Protein AF-A0A7S0PFH7-F1 (afdb_monomer_lite)

pLDDT: mean 76.03, std 15.11, range [32.81, 92.44]

Foldseek 3Di:
DDADDDDDDVLNVVLLVLLVVCQVQLLEPADWQQASLLLSCLQNSHDSVVVCVVVVVVVCRRPDIGDHDPVPDDPVRSNVVSVVSLVVSQVSSVVVCVVVPDDGDGSDSVSCVVVVRDDPPD

Structure (mmCIF, N/CA/C/O backbone):
data_AF-A0A7S0PFH7-F1
#
_entry.id   AF-A0A7S0PFH7-F1
#
loop_
_atom_site.group_PDB
_atom_site.id
_atom_site.type_symbol
_atom_site.label_atom_id
_atom_site.label_alt_id
_atom_site.label_comp_id
_atom_site.label_asym_id
_atom_site.label_entity_id
_atom_site.label_seq_id
_atom_site.pdbx_PDB_ins_code
_atom_site.Cartn_x
_atom_site.Cartn_y
_atom_site.Cartn_z
_atom_site.occupancy
_atom_site.B_iso_or_equiv
_atom_site.auth_seq_id
_atom_site.auth_comp_id
_atom_site.auth_asym_id
_atom_site.auth_atom_id
_atom_site.pdbx_PDB_model_num
ATOM 1 N N . VAL A 1 1 ? -19.119 -10.123 2.367 1.00 59.03 1 VAL A N 1
ATOM 2 C CA . VAL A 1 1 ? -19.094 -9.011 3.357 1.00 59.03 1 VAL A CA 1
ATOM 3 C C . VAL A 1 1 ? -19.592 -7.750 2.649 1.00 59.03 1 VAL A C 1
ATOM 5 O O . VAL A 1 1 ? -19.380 -7.672 1.447 1.00 59.03 1 VAL A O 1
ATOM 8 N N . PRO A 1 2 ? -20.320 -6.806 3.275 1.00 65.81 2 PRO A N 1
ATOM 9 C CA . PRO A 1 2 ? -20.673 -5.539 2.620 1.00 65.81 2 PRO A CA 1
ATOM 10 C C . PRO A 1 2 ? -19.443 -4.634 2.421 1.00 65.81 2 PRO A C 1
ATOM 12 O O . PRO A 1 2 ? -18.545 -4.617 3.260 1.00 65.81 2 PRO A O 1
ATOM 15 N N . LEU A 1 3 ? -19.387 -3.879 1.314 1.00 72.06 3 LEU A N 1
ATOM 16 C CA . LEU A 1 3 ? -18.271 -2.956 1.047 1.00 72.06 3 LEU A CA 1
ATOM 17 C C . LEU A 1 3 ? -18.163 -1.889 2.138 1.00 72.06 3 LEU A C 1
ATOM 19 O O . LEU A 1 3 ? -19.164 -1.293 2.551 1.00 72.06 3 LEU A O 1
ATOM 23 N N . ARG A 1 4 ? -16.929 -1.599 2.551 1.00 74.81 4 ARG A N 1
ATOM 24 C CA . ARG A 1 4 ? -16.646 -0.650 3.620 1.00 74.81 4 ARG A CA 1
ATOM 25 C C . ARG A 1 4 ? -17.014 0.779 3.208 1.00 74.81 4 ARG A C 1
ATOM 27 O O . ARG A 1 4 ? -16.607 1.282 2.157 1.00 74.81 4 ARG A O 1
ATOM 34 N N . LYS A 1 5 ? -17.757 1.460 4.083 1.00 70.25 5 LYS A N 1
ATOM 35 C CA . LYS A 1 5 ? -18.172 2.866 3.958 1.00 70.25 5 LYS A CA 1
ATOM 36 C C . LYS A 1 5 ? -17.787 3.632 5.232 1.00 70.25 5 LYS A C 1
ATOM 38 O O . LYS A 1 5 ? -17.495 3.025 6.257 1.00 70.25 5 LYS A O 1
ATOM 43 N N . GLY A 1 6 ? -17.776 4.964 5.172 1.00 75.94 6 GLY A N 1
ATOM 44 C CA . GLY A 1 6 ? -17.548 5.821 6.345 1.00 75.94 6 GLY A CA 1
ATOM 45 C C . GLY A 1 6 ? -16.113 6.333 6.520 1.00 75.94 6 GLY A C 1
ATOM 46 O O . GLY A 1 6 ? -15.309 6.326 5.579 1.00 75.94 6 GLY A O 1
ATOM 47 N N . LYS A 1 7 ? -15.831 6.846 7.726 1.00 78.06 7 LYS A N 1
ATOM 48 C CA . LYS A 1 7 ? -14.608 7.589 8.072 1.00 78.06 7 LYS A CA 1
ATOM 49 C C . LYS A 1 7 ? -13.358 6.721 7.889 1.00 78.06 7 LYS A C 1
ATOM 51 O O . LYS A 1 7 ? -13.387 5.518 8.137 1.00 78.06 7 LYS A O 1
ATOM 56 N N . TRP A 1 8 ? -12.277 7.359 7.450 1.00 78.94 8 TRP A N 1
ATOM 57 C CA . TRP A 1 8 ? -10.942 6.767 7.387 1.00 78.94 8 TRP A CA 1
ATOM 58 C C . TRP A 1 8 ? -10.290 6.860 8.772 1.00 78.94 8 TRP A C 1
ATOM 60 O O . TRP A 1 8 ? -9.996 7.980 9.202 1.00 78.94 8 TRP A O 1
ATOM 70 N N . PRO A 1 9 ? -10.110 5.748 9.498 1.00 83.19 9 PRO A N 1
ATOM 71 C CA . PRO A 1 9 ? -9.365 5.735 10.738 1.00 83.19 9 PRO A CA 1
ATOM 72 C C . PRO A 1 9 ? -7.870 5.921 10.434 1.00 83.19 9 PRO A C 1
ATOM 74 O O . PRO A 1 9 ? -7.430 5.646 9.310 1.00 83.19 9 PRO A O 1
ATOM 77 N N . PRO A 1 10 ? -7.084 6.409 11.405 1.00 82.25 10 PRO A N 1
ATOM 78 C CA . PRO A 1 10 ? -5.656 6.652 11.206 1.00 82.25 10 PRO A CA 1
ATOM 79 C C . PRO A 1 10 ? -4.894 5.385 10.789 1.00 82.25 10 PRO A C 1
ATOM 81 O O . PRO A 1 10 ? -3.975 5.472 9.981 1.00 82.25 10 PRO A O 1
ATOM 84 N N . GLU A 1 11 ? -5.321 4.207 11.244 1.00 83.69 11 GLU A N 1
ATOM 85 C CA . GLU A 1 11 ? -4.739 2.913 10.873 1.00 83.69 11 GLU A CA 1
ATOM 86 C C . GLU A 1 11 ? -4.916 2.611 9.384 1.00 83.69 11 GLU A C 1
ATOM 88 O O . GLU A 1 11 ? -4.002 2.107 8.740 1.00 83.69 11 GLU A O 1
ATOM 93 N N . GLU A 1 12 ? -6.066 2.973 8.806 1.00 84.94 12 GLU A N 1
ATOM 94 C CA . GLU A 1 12 ? -6.300 2.803 7.371 1.00 84.94 12 GLU A CA 1
ATOM 95 C C . GLU A 1 12 ? -5.401 3.737 6.554 1.00 84.94 12 GLU A C 1
ATOM 97 O O . GLU A 1 12 ? -4.899 3.351 5.502 1.00 84.94 12 GLU A O 1
ATOM 102 N N . ALA A 1 13 ? -5.165 4.959 7.038 1.00 86.50 13 ALA A N 1
ATOM 103 C CA . ALA A 1 13 ? -4.241 5.880 6.386 1.00 86.50 13 ALA A CA 1
ATOM 104 C C . ALA A 1 13 ? -2.793 5.366 6.451 1.00 86.50 13 ALA A C 1
ATOM 106 O O . ALA A 1 13 ? -2.110 5.376 5.430 1.00 86.50 13 ALA A O 1
ATOM 107 N N . ALA A 1 14 ? -2.354 4.867 7.611 1.00 89.19 14 ALA A N 1
ATOM 108 C CA . ALA A 1 14 ? -1.025 4.280 7.785 1.00 89.19 14 ALA A CA 1
ATOM 109 C C . ALA A 1 14 ? -0.822 3.041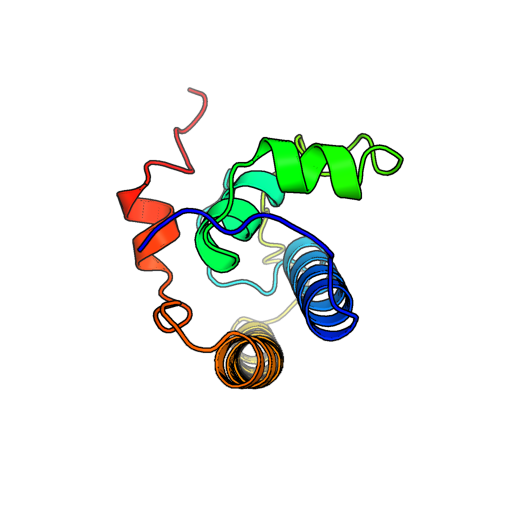 6.900 1.00 89.19 14 ALA A C 1
ATOM 111 O O . ALA A 1 14 ? 0.213 2.912 6.249 1.00 89.19 14 ALA A O 1
ATOM 112 N N . TYR A 1 15 ? -1.835 2.171 6.825 1.00 89.19 15 TYR A N 1
ATOM 113 C CA . TYR A 1 15 ? -1.835 1.010 5.938 1.00 89.19 15 TYR A CA 1
ATOM 114 C C . TYR A 1 15 ? -1.652 1.425 4.474 1.00 89.19 15 TYR A C 1
ATOM 116 O O . TYR A 1 15 ? -0.755 0.926 3.798 1.00 89.19 15 TYR A O 1
ATOM 124 N N . VAL A 1 16 ? -2.460 2.374 3.984 1.00 89.38 16 VAL A N 1
ATOM 125 C CA . VAL A 1 16 ? -2.362 2.814 2.585 1.00 89.38 16 VAL A CA 1
ATOM 126 C C . VAL A 1 16 ? -1.025 3.482 2.283 1.00 89.38 16 VAL A C 1
ATOM 128 O O . VAL A 1 16 ? -0.462 3.234 1.221 1.00 89.38 16 VAL A O 1
ATOM 131 N N . GLU A 1 17 ? -0.507 4.302 3.193 1.00 90.06 17 GLU A N 1
ATOM 132 C CA . GLU A 1 17 ? 0.789 4.963 3.026 1.00 90.06 17 GLU A CA 1
ATOM 133 C C . GLU A 1 17 ? 1.929 3.939 2.906 1.00 90.06 17 GLU A C 1
ATOM 135 O O . GLU A 1 17 ? 2.768 4.057 2.012 1.00 90.06 17 GLU A O 1
ATOM 140 N N . LEU A 1 18 ? 1.935 2.901 3.753 1.00 91.56 18 LEU A N 1
ATOM 141 C CA . LEU A 1 18 ? 2.931 1.830 3.681 1.00 91.56 18 LEU A CA 1
ATOM 142 C C . LEU A 1 18 ? 2.814 1.055 2.366 1.00 91.56 18 LEU A C 1
ATOM 144 O O . LEU A 1 18 ? 3.801 0.920 1.646 1.00 91.56 18 LEU A O 1
ATOM 148 N N . VAL A 1 19 ? 1.603 0.613 2.017 1.00 90.50 19 VAL A N 1
ATOM 149 C CA . VAL A 1 19 ? 1.341 -0.130 0.777 1.00 90.50 19 VAL A CA 1
ATOM 150 C C . VAL A 1 19 ? 1.747 0.682 -0.453 1.00 90.50 19 VAL A C 1
ATOM 152 O O . VAL A 1 19 ? 2.376 0.143 -1.361 1.00 90.50 19 VAL A O 1
ATOM 155 N N . LYS A 1 20 ? 1.438 1.983 -0.482 1.00 89.44 20 LYS A N 1
ATOM 156 C CA . LYS A 1 20 ? 1.843 2.892 -1.559 1.00 89.44 20 LYS A CA 1
ATOM 157 C C . LYS A 1 20 ? 3.362 2.931 -1.721 1.00 89.44 20 LYS A C 1
ATOM 159 O O . LYS A 1 20 ? 3.845 2.769 -2.836 1.00 89.44 20 LYS A O 1
ATOM 164 N N . ARG A 1 21 ? 4.110 3.109 -0.629 1.00 90.50 21 ARG A N 1
ATOM 165 C CA . ARG A 1 21 ? 5.581 3.148 -0.673 1.00 90.50 21 ARG A CA 1
ATOM 166 C C . ARG A 1 21 ? 6.163 1.819 -1.141 1.00 90.50 21 ARG A C 1
ATOM 168 O O . ARG A 1 21 ? 6.975 1.805 -2.054 1.00 90.50 21 ARG A O 1
ATOM 175 N N . THR A 1 22 ? 5.697 0.699 -0.590 1.00 90.44 22 THR A N 1
ATOM 176 C CA . THR A 1 22 ? 6.162 -0.640 -0.992 1.00 90.44 22 THR A CA 1
ATOM 177 C C . THR A 1 22 ? 5.845 -0.945 -2.461 1.00 90.44 22 THR A C 1
ATOM 179 O O . THR A 1 22 ? 6.646 -1.576 -3.150 1.00 90.44 22 THR A O 1
ATOM 182 N N . PHE A 1 23 ? 4.703 -0.465 -2.962 1.00 89.75 23 PHE A N 1
ATOM 183 C CA . PHE A 1 23 ? 4.327 -0.557 -4.372 1.00 89.75 23 PHE A CA 1
ATOM 184 C C . PHE A 1 23 ? 5.272 0.249 -5.272 1.00 89.75 23 PHE A C 1
ATOM 186 O O . PHE A 1 23 ? 5.696 -0.247 -6.311 1.00 89.75 23 PHE A O 1
ATOM 193 N N . GLU A 1 24 ? 5.613 1.478 -4.878 1.00 87.50 24 GLU A N 1
ATOM 194 C CA . GLU A 1 24 ? 6.531 2.357 -5.616 1.00 87.50 24 GLU A CA 1
ATOM 195 C C . GLU A 1 24 ? 7.980 1.852 -5.594 1.00 87.50 24 GLU A C 1
ATOM 197 O O . GLU A 1 24 ? 8.700 2.015 -6.575 1.00 87.50 24 GLU A O 1
ATOM 202 N N . GLU A 1 25 ? 8.385 1.191 -4.509 1.00 88.62 25 GLU A N 1
ATOM 203 C CA . GLU A 1 25 ? 9.689 0.532 -4.369 1.00 88.62 25 GLU A CA 1
ATOM 204 C C . GLU A 1 25 ? 9.784 -0.781 -5.171 1.00 88.62 25 GLU A C 1
ATOM 206 O O . GLU A 1 25 ? 10.863 -1.363 -5.269 1.00 88.62 25 GLU A O 1
ATOM 211 N N . GLY A 1 26 ? 8.679 -1.275 -5.745 1.00 89.06 26 GLY A N 1
ATOM 212 C CA . GLY A 1 26 ? 8.679 -2.539 -6.481 1.00 89.06 26 GLY A CA 1
ATOM 213 C C . GLY A 1 26 ? 8.919 -3.755 -5.579 1.00 89.06 26 GLY A C 1
ATOM 214 O O . GLY A 1 26 ? 9.495 -4.744 -6.028 1.00 89.06 26 GLY A O 1
ATOM 215 N N . LEU A 1 27 ? 8.528 -3.674 -4.301 1.00 90.06 27 LEU A N 1
ATOM 216 C CA . LEU A 1 27 ? 8.748 -4.709 -3.280 1.00 90.06 27 LEU A CA 1
ATOM 217 C C . LEU A 1 27 ? 7.507 -5.569 -3.010 1.00 90.06 27 LEU A C 1
ATOM 219 O O . LEU A 1 27 ? 7.512 -6.383 -2.088 1.00 90.06 27 LEU A O 1
ATOM 223 N N . LEU A 1 28 ? 6.433 -5.399 -3.781 1.00 87.56 28 LEU A N 1
ATOM 224 C CA . LEU A 1 28 ? 5.244 -6.236 -3.653 1.00 87.56 28 LEU A CA 1
ATOM 225 C C . LEU A 1 28 ? 5.341 -7.435 -4.609 1.00 87.56 28 LEU A C 1
ATOM 227 O O . LEU A 1 28 ? 5.703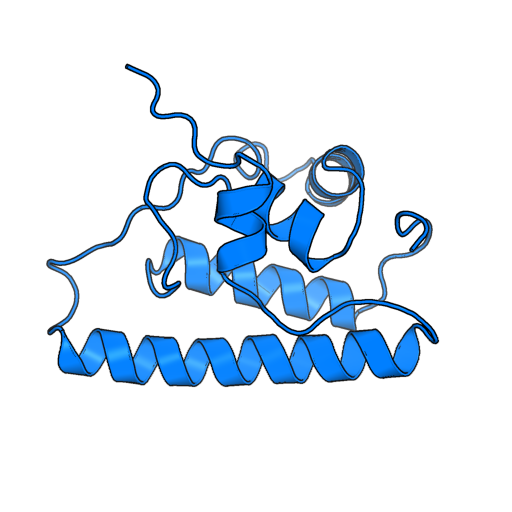 -7.269 -5.770 1.00 87.56 28 LEU A O 1
ATOM 231 N N . PRO A 1 29 ? 4.984 -8.651 -4.189 1.00 86.06 29 PRO A N 1
ATOM 232 C CA . PRO A 1 29 ? 4.984 -9.814 -5.075 1.00 86.06 29 PRO A CA 1
ATOM 233 C C . PRO A 1 29 ? 3.808 -9.807 -6.074 1.00 86.06 29 PRO A C 1
ATOM 235 O O . PRO A 1 29 ? 3.173 -10.827 -6.274 1.00 86.06 29 PRO A O 1
ATOM 238 N N . LEU A 1 30 ? 3.477 -8.668 -6.691 1.00 83.56 30 LEU A N 1
ATOM 239 C CA . LEU A 1 30 ? 2.330 -8.504 -7.590 1.00 83.56 30 LEU A CA 1
ATOM 240 C C . LEU A 1 30 ? 2.712 -8.711 -9.063 1.00 83.56 30 LEU A C 1
ATOM 242 O O . LEU A 1 30 ? 3.848 -8.414 -9.445 1.00 83.56 30 LEU A O 1
ATOM 246 N N . PRO A 1 31 ? 1.763 -9.143 -9.914 1.00 80.44 31 PRO A N 1
ATOM 247 C CA . PRO A 1 31 ? 1.958 -9.106 -11.356 1.00 80.44 31 PRO A CA 1
ATOM 248 C C . PRO A 1 31 ? 2.076 -7.660 -11.863 1.00 80.44 31 PRO A C 1
ATOM 250 O O . PRO A 1 31 ? 1.526 -6.719 -11.279 1.00 80.44 31 PRO A O 1
ATOM 253 N N . GLU A 1 32 ? 2.798 -7.475 -12.968 1.00 78.75 32 GLU A N 1
ATOM 254 C CA . GLU A 1 32 ? 2.893 -6.167 -13.619 1.00 78.75 32 GLU A CA 1
ATOM 255 C C . GLU A 1 32 ? 1.529 -5.710 -14.151 1.00 78.75 32 GLU A C 1
ATOM 257 O O . GLU A 1 32 ? 0.664 -6.514 -14.497 1.00 78.75 32 GLU A O 1
ATOM 262 N N . GLY A 1 33 ? 1.316 -4.393 -14.195 1.00 79.25 33 GLY A N 1
ATOM 263 C CA . GLY A 1 33 ? 0.061 -3.815 -14.693 1.00 79.25 33 GLY A CA 1
ATOM 264 C C . GLY A 1 33 ? -1.051 -3.677 -13.644 1.00 79.25 33 GLY A C 1
ATOM 265 O O . GLY A 1 33 ? -2.016 -2.946 -13.876 1.00 79.25 33 GLY A O 1
ATOM 266 N N . VAL A 1 34 ? -0.903 -4.268 -12.452 1.00 84.75 34 VAL A N 1
ATOM 267 C CA . VAL A 1 34 ? -1.806 -4.012 -11.314 1.00 84.75 34 VAL A CA 1
ATOM 268 C C . VAL A 1 34 ? -1.746 -2.534 -10.943 1.00 84.75 34 VAL A C 1
ATOM 270 O O . VAL A 1 34 ? -0.669 -1.993 -10.713 1.00 84.75 34 VAL A O 1
ATOM 273 N N . THR A 1 35 ? -2.891 -1.858 -10.834 1.00 87.12 35 THR A N 1
ATOM 274 C CA . THR A 1 35 ? -2.906 -0.464 -10.358 1.00 87.12 35 THR A CA 1
ATOM 275 C C . THR A 1 35 ? -2.998 -0.391 -8.839 1.00 87.12 35 THR A C 1
ATOM 277 O O . THR A 1 35 ? -3.745 -1.152 -8.217 1.00 87.12 35 THR A O 1
ATOM 280 N N . LEU A 1 36 ? -2.315 0.587 -8.237 1.00 85.56 36 LEU A N 1
ATOM 281 C CA . LEU A 1 36 ? -2.344 0.812 -6.785 1.00 85.56 36 LEU A CA 1
ATOM 282 C C . LEU A 1 36 ? -3.782 0.998 -6.268 1.00 85.56 36 LEU A C 1
ATOM 284 O O . LEU A 1 36 ? -4.170 0.431 -5.248 1.00 85.56 36 LEU A O 1
ATOM 288 N N . ARG A 1 37 ? -4.615 1.728 -7.018 1.00 86.69 37 ARG A N 1
ATOM 289 C CA . ARG A 1 37 ? -6.042 1.901 -6.713 1.00 86.69 37 ARG A CA 1
ATOM 290 C C . ARG A 1 37 ? -6.803 0.579 -6.621 1.00 86.69 37 ARG A C 1
ATOM 292 O O . ARG A 1 37 ? -7.619 0.422 -5.717 1.00 86.69 37 ARG A O 1
ATOM 299 N N . ALA A 1 38 ? -6.603 -0.312 -7.585 1.00 83.38 38 ALA A N 1
ATOM 300 C CA . ALA A 1 38 ? -7.362 -1.549 -7.663 1.00 83.38 38 ALA A CA 1
ATOM 301 C C . ALA A 1 38 ? -6.921 -2.535 -6.571 1.00 83.38 38 ALA A C 1
ATOM 303 O O . ALA A 1 38 ? -7.772 -3.083 -5.876 1.00 83.38 38 ALA A O 1
ATOM 304 N N . MET A 1 39 ? -5.614 -2.631 -6.313 1.00 85.12 39 MET A N 1
ATOM 305 C CA . MET A 1 39 ? -5.090 -3.374 -5.165 1.00 85.12 39 MET A CA 1
ATOM 306 C C . MET A 1 39 ? -5.691 -2.870 -3.841 1.00 85.12 39 MET A C 1
ATOM 308 O O . MET A 1 39 ? -6.225 -3.655 -3.064 1.00 85.12 39 MET A O 1
ATOM 312 N N . LEU A 1 40 ? -5.658 -1.558 -3.582 1.00 86.75 40 LEU A N 1
ATOM 313 C CA . LEU A 1 40 ? -6.191 -0.993 -2.337 1.00 86.75 40 LEU A CA 1
ATOM 314 C C . LEU A 1 40 ? -7.701 -1.204 -2.180 1.00 86.75 40 LEU A C 1
ATOM 316 O O . LEU A 1 40 ? -8.179 -1.382 -1.061 1.00 86.75 40 LEU A O 1
ATOM 320 N N . ALA A 1 41 ? -8.458 -1.178 -3.279 1.00 84.62 41 ALA A N 1
ATOM 321 C CA . ALA A 1 41 ? -9.896 -1.428 -3.262 1.00 84.62 41 ALA A CA 1
ATOM 322 C C . ALA A 1 41 ? -10.220 -2.851 -2.780 1.00 84.62 41 ALA A C 1
ATOM 324 O O . ALA A 1 41 ? -11.094 -3.014 -1.927 1.00 84.62 41 ALA A O 1
ATOM 325 N N . VAL A 1 42 ? -9.472 -3.847 -3.265 1.00 82.56 42 VAL A N 1
ATOM 326 C CA . VAL A 1 42 ? -9.579 -5.247 -2.828 1.00 82.56 42 VAL A CA 1
ATOM 327 C C . VAL A 1 42 ? -9.177 -5.386 -1.362 1.00 82.56 42 VAL A C 1
ATOM 329 O O . VAL A 1 42 ? -9.970 -5.847 -0.545 1.00 82.56 42 VAL A O 1
ATOM 332 N N . GLN A 1 43 ? -7.994 -4.891 -0.998 1.00 80.25 43 GLN A N 1
ATOM 333 C CA . GLN A 1 43 ? -7.434 -5.073 0.346 1.00 80.25 43 GLN A CA 1
ATOM 334 C C . GLN A 1 43 ? -8.257 -4.396 1.454 1.00 80.25 43 GLN A C 1
ATOM 336 O O . GLN A 1 43 ? -8.435 -4.939 2.547 1.00 80.25 43 GLN A O 1
ATOM 341 N N . LEU A 1 44 ? -8.807 -3.213 1.168 1.00 82.19 44 LEU A N 1
ATOM 342 C CA . LEU A 1 44 ? -9.695 -2.488 2.082 1.00 82.19 44 LEU A CA 1
ATOM 343 C C . LEU A 1 44 ? -11.168 -2.886 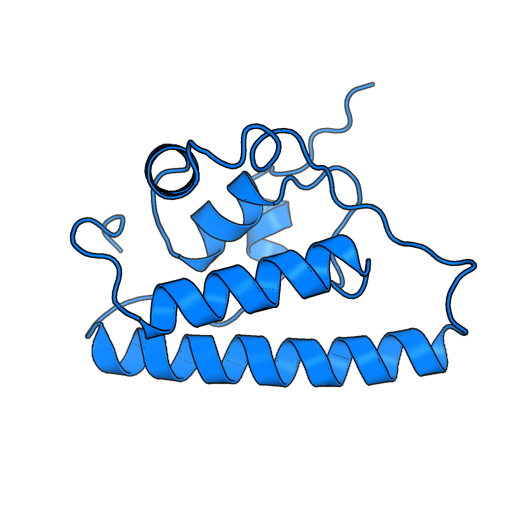1.933 1.00 82.19 44 LEU A C 1
ATOM 345 O O . LEU A 1 44 ? -12.023 -2.291 2.597 1.00 82.19 44 LEU A O 1
ATOM 349 N N . HIS A 1 45 ? -11.469 -3.845 1.050 1.00 80.44 45 HIS A N 1
ATOM 350 C CA . HIS A 1 45 ? -12.814 -4.308 0.731 1.00 80.44 45 HIS A CA 1
ATOM 351 C C . HIS A 1 45 ? -13.783 -3.125 0.514 1.00 80.44 45 HIS A C 1
ATOM 353 O O . HIS A 1 45 ? -14.817 -2.966 1.175 1.00 80.44 45 HIS A O 1
ATOM 359 N N . CYS A 1 46 ? -13.398 -2.206 -0.375 1.00 80.38 46 CYS A N 1
ATOM 360 C CA . CYS A 1 46 ? -14.124 -0.967 -0.627 1.00 80.38 46 CYS A CA 1
ATOM 361 C C . CYS A 1 46 ? -14.179 -0.620 -2.119 1.00 80.38 46 CYS A C 1
ATOM 363 O O . CYS A 1 46 ? -13.400 -1.110 -2.928 1.00 80.38 46 CYS A O 1
ATOM 365 N N . ALA A 1 47 ? -15.115 0.250 -2.506 1.00 79.44 47 ALA A N 1
ATOM 366 C CA . ALA A 1 47 ? -15.231 0.667 -3.900 1.00 79.44 47 ALA A CA 1
ATOM 367 C C . ALA A 1 47 ? -13.987 1.473 -4.343 1.00 79.44 47 ALA A C 1
ATOM 369 O O . ALA A 1 47 ? -13.574 2.375 -3.606 1.00 79.44 47 ALA A O 1
ATOM 370 N N . PRO A 1 48 ? -13.453 1.278 -5.567 1.00 81.69 48 PRO A N 1
ATOM 371 C CA . PRO A 1 48 ? -12.302 2.036 -6.079 1.00 81.69 48 PRO A CA 1
ATOM 372 C C . PRO A 1 48 ? -12.468 3.561 -6.008 1.00 81.69 48 PRO A C 1
ATOM 374 O O . PRO A 1 48 ? -11.496 4.290 -5.809 1.00 81.69 48 PRO A O 1
ATOM 377 N N . MET A 1 49 ? -13.705 4.057 -6.117 1.00 80.62 49 MET A N 1
ATOM 378 C CA . MET A 1 49 ? -14.023 5.481 -5.969 1.00 80.62 49 MET A CA 1
ATOM 379 C C . MET A 1 49 ? -13.732 6.031 -4.566 1.00 80.62 49 MET A C 1
ATOM 381 O O . MET A 1 49 ? -13.450 7.216 -4.411 1.00 80.62 49 MET A O 1
ATOM 385 N N . ARG A 1 50 ? -13.795 5.195 -3.523 1.00 80.88 50 ARG A N 1
ATOM 386 C CA . ARG A 1 50 ? -13.447 5.606 -2.156 1.00 80.88 50 ARG A CA 1
ATOM 387 C C . ARG A 1 50 ? -11.955 5.914 -2.050 1.00 80.88 50 ARG A C 1
ATOM 389 O O . ARG A 1 50 ? -11.592 6.881 -1.384 1.00 80.88 50 ARG A O 1
ATOM 396 N N . ILE A 1 51 ? -11.126 5.138 -2.749 1.00 83.81 51 ILE A N 1
ATOM 397 C CA . ILE A 1 51 ? -9.685 5.375 -2.860 1.00 83.81 51 ILE A CA 1
ATOM 398 C C . ILE A 1 51 ? -9.437 6.670 -3.640 1.00 83.81 51 ILE A C 1
ATOM 400 O O . ILE A 1 51 ? -8.810 7.584 -3.113 1.00 83.81 51 ILE A O 1
ATOM 404 N N . THR A 1 52 ? -10.006 6.828 -4.842 1.00 80.88 52 THR A N 1
ATOM 405 C CA . THR A 1 52 ? -9.781 8.055 -5.636 1.00 80.88 52 THR A CA 1
ATOM 406 C C . THR A 1 52 ? -10.280 9.311 -4.938 1.00 80.88 52 THR A C 1
ATOM 408 O O . THR A 1 52 ? -9.620 10.337 -5.015 1.00 80.88 52 THR A O 1
ATOM 411 N N . LYS A 1 53 ? -11.409 9.250 -4.221 1.00 79.88 53 LYS A N 1
ATOM 412 C CA . LYS A 1 53 ? -11.935 10.403 -3.480 1.00 79.88 53 LYS A CA 1
ATOM 413 C C . LYS A 1 53 ? -11.052 10.772 -2.288 1.00 79.88 53 LYS A C 1
ATOM 415 O O . LYS A 1 53 ? -10.858 11.954 -2.029 1.00 79.88 53 LYS A O 1
ATOM 420 N N . LYS A 1 54 ? -10.510 9.785 -1.563 1.00 82.12 54 LYS A N 1
ATOM 421 C CA . LYS A 1 54 ? -9.598 10.036 -0.435 1.00 82.12 54 LYS A CA 1
ATOM 422 C C . LYS A 1 54 ? -8.287 10.662 -0.901 1.00 82.12 54 LYS A C 1
ATOM 424 O O . LYS A 1 54 ? -7.775 11.557 -0.236 1.00 82.12 54 LYS A O 1
ATOM 429 N N . PHE A 1 55 ? -7.779 10.200 -2.037 1.00 76.88 55 PHE A N 1
ATOM 430 C CA . PHE A 1 55 ? -6.495 10.615 -2.588 1.00 76.88 55 PHE A CA 1
ATOM 431 C C . PHE A 1 55 ? -6.649 11.488 -3.835 1.00 76.88 55 PHE A C 1
ATOM 433 O O . PHE A 1 55 ? -5.801 11.457 -4.716 1.00 76.88 55 PHE A O 1
ATOM 440 N N . ALA A 1 56 ? -7.722 12.278 -3.925 1.00 71.75 56 ALA A N 1
ATOM 441 C CA . ALA A 1 56 ? -8.027 13.070 -5.119 1.00 71.75 56 ALA A CA 1
ATOM 442 C C . ALA A 1 56 ? -6.923 14.086 -5.477 1.00 71.75 56 ALA A C 1
ATOM 444 O O . ALA A 1 56 ? -6.761 14.418 -6.648 1.00 71.75 56 ALA A O 1
ATOM 445 N N . GLY A 1 57 ? -6.145 14.546 -4.488 1.00 69.88 57 GLY A N 1
ATOM 446 C CA . GLY A 1 57 ? -4.969 15.400 -4.702 1.00 69.88 57 GLY A CA 1
ATOM 447 C C . GLY A 1 57 ? -3.741 14.661 -5.250 1.00 69.88 57 GLY A C 1
ATOM 448 O O . GLY A 1 57 ? -2.841 15.292 -5.789 1.00 69.88 57 GLY A O 1
ATOM 449 N N . ASP A 1 58 ? -3.715 13.331 -5.165 1.00 71.81 58 ASP A N 1
ATOM 450 C CA . ASP A 1 58 ? -2.702 12.484 -5.788 1.00 71.81 58 ASP A CA 1
ATOM 451 C C . ASP A 1 58 ? -3.276 11.921 -7.093 1.00 71.81 58 ASP A C 1
ATOM 453 O O . ASP A 1 58 ? -3.720 10.774 -7.201 1.00 71.81 58 ASP A O 1
ATOM 457 N N . THR A 1 59 ? -3.297 12.784 -8.108 1.00 60.09 59 THR A N 1
ATOM 458 C CA . THR A 1 59 ? -3.916 12.570 -9.431 1.00 60.09 59 THR A CA 1
ATOM 459 C C . THR A 1 59 ? -3.404 11.336 -10.184 1.00 60.09 59 THR A C 1
ATOM 461 O O . THR A 1 59 ? -3.971 10.930 -11.200 1.00 60.09 59 THR A O 1
ATOM 464 N N . SER A 1 60 ? -2.346 10.707 -9.680 1.00 63.25 60 SER A N 1
ATOM 465 C CA . SER A 1 60 ? -1.652 9.588 -10.305 1.00 63.25 60 SER A CA 1
ATOM 466 C C . SER A 1 60 ? -1.991 8.220 -9.700 1.00 63.25 60 SER A C 1
ATOM 468 O O . SER A 1 60 ? -1.752 7.199 -10.342 1.00 63.25 60 SER A O 1
ATOM 470 N N . LEU A 1 61 ? -2.620 8.161 -8.522 1.00 73.81 61 LEU A N 1
ATOM 471 C CA . LEU A 1 61 ? -2.874 6.912 -7.785 1.00 73.81 61 LEU A CA 1
ATOM 472 C C . LEU A 1 61 ? -3.714 5.887 -8.575 1.00 73.81 61 LEU A C 1
ATOM 474 O O . LEU A 1 61 ? -3.539 4.677 -8.445 1.00 73.81 61 LEU A O 1
ATOM 478 N N . GLY A 1 62 ? -4.616 6.373 -9.433 1.00 67.06 62 GLY A N 1
ATOM 479 C CA . GLY A 1 62 ? -5.443 5.535 -10.306 1.00 67.06 62 GLY A CA 1
ATOM 480 C C . GLY A 1 62 ? -4.764 5.058 -11.593 1.00 67.06 62 GLY A C 1
ATOM 481 O O . GLY A 1 62 ? -5.310 4.163 -12.233 1.00 67.06 62 GLY A O 1
ATOM 482 N N . LYS A 1 63 ? -3.625 5.658 -11.969 1.00 73.12 63 LYS A N 1
ATOM 483 C CA . LYS A 1 63 ? -2.891 5.407 -13.223 1.00 73.12 63 LYS A CA 1
ATOM 484 C C . LYS A 1 63 ? -1.534 4.731 -12.999 1.00 73.12 63 LYS A C 1
ATOM 486 O O . LYS A 1 63 ? -0.977 4.183 -13.943 1.00 73.12 63 LYS A O 1
ATOM 491 N N . ARG A 1 64 ? -0.994 4.773 -11.773 1.00 80.56 64 ARG A N 1
ATOM 492 C CA . ARG A 1 64 ? 0.252 4.086 -11.409 1.00 80.56 64 ARG A CA 1
ATOM 493 C C . ARG A 1 64 ? 0.043 2.577 -11.469 1.00 80.56 64 ARG A C 1
ATOM 495 O O . ARG A 1 64 ? -0.754 2.027 -10.706 1.00 80.56 64 ARG A O 1
ATOM 502 N N . MET A 1 65 ? 0.767 1.946 -12.383 1.00 84.06 65 MET A N 1
ATOM 503 C CA . MET A 1 65 ? 0.843 0.498 -12.535 1.00 84.06 65 MET A CA 1
ATOM 504 C C . MET A 1 65 ? 2.063 -0.024 -11.792 1.00 84.06 65 MET A C 1
ATOM 506 O O . MET A 1 65 ? 3.091 0.654 -11.731 1.00 84.06 65 MET A O 1
ATOM 510 N N . TYR A 1 66 ? 1.931 -1.222 -11.243 1.00 84.12 66 TYR A N 1
ATOM 511 C CA . TYR A 1 66 ? 3.010 -1.896 -10.559 1.00 84.12 66 TYR A CA 1
ATOM 512 C C . TYR A 1 66 ? 4.097 -2.237 -11.570 1.00 84.12 66 TYR A C 1
ATOM 514 O O . TYR A 1 66 ? 3.797 -2.765 -12.645 1.00 84.12 66 TYR A O 1
ATOM 522 N N . ARG A 1 67 ? 5.341 -1.923 -11.215 1.00 82.50 67 ARG A N 1
ATOM 523 C CA . ARG A 1 67 ? 6.529 -2.347 -11.947 1.00 82.50 67 ARG A CA 1
ATOM 524 C C . ARG A 1 67 ? 7.544 -2.841 -10.945 1.00 82.50 67 ARG A C 1
ATOM 526 O O . ARG A 1 67 ? 7.898 -2.117 -10.012 1.00 82.50 67 ARG A O 1
ATOM 533 N N . ARG A 1 68 ? 8.026 -4.057 -11.159 1.00 79.88 68 ARG A N 1
ATOM 534 C CA . ARG A 1 68 ? 9.180 -4.544 -10.418 1.00 79.88 68 ARG A CA 1
ATOM 535 C C . ARG A 1 68 ? 10.420 -3.860 -10.987 1.00 79.88 68 ARG A C 1
ATOM 537 O O . ARG A 1 68 ? 10.523 -3.686 -12.196 1.00 79.88 68 ARG A O 1
ATOM 544 N N . ASN A 1 69 ? 11.363 -3.489 -10.127 1.00 77.25 69 ASN A N 1
ATOM 545 C CA . ASN A 1 69 ? 12.666 -3.001 -10.568 1.00 77.25 69 ASN A CA 1
ATOM 546 C C . ASN A 1 69 ? 13.734 -4.087 -10.330 1.00 77.25 69 ASN A C 1
ATOM 548 O O . ASN A 1 69 ? 14.354 -4.099 -9.264 1.00 77.25 69 ASN A O 1
ATOM 552 N N . PRO A 1 70 ? 13.896 -5.053 -11.258 1.00 68.88 70 PRO A N 1
ATOM 553 C CA . PRO A 1 70 ? 14.792 -6.196 -11.068 1.00 68.88 70 PRO A CA 1
ATOM 554 C C . PRO A 1 70 ? 16.271 -5.797 -10.991 1.00 68.88 70 PRO A C 1
ATOM 556 O O . PRO A 1 70 ? 17.043 -6.504 -10.354 1.00 68.88 70 PRO A O 1
ATOM 559 N N . ASP A 1 71 ? 16.653 -4.657 -11.570 1.00 73.88 71 ASP A N 1
ATOM 560 C CA . ASP A 1 71 ? 18.045 -4.191 -11.594 1.00 73.88 71 ASP A CA 1
ATOM 561 C C . ASP A 1 71 ? 18.462 -3.473 -10.303 1.00 73.88 71 ASP A C 1
ATOM 563 O O . ASP A 1 71 ? 19.643 -3.214 -10.081 1.00 73.88 71 ASP A O 1
ATOM 567 N N . SER A 1 72 ? 17.505 -3.130 -9.434 1.00 75.00 72 SER A N 1
ATOM 568 C CA . SER A 1 72 ? 17.792 -2.354 -8.221 1.00 75.00 72 SER A CA 1
ATOM 569 C C . SER A 1 72 ? 18.274 -3.186 -7.041 1.00 75.00 72 SER A C 1
ATOM 571 O O . SER A 1 72 ? 18.891 -2.628 -6.138 1.00 75.00 72 SER A O 1
ATOM 573 N N . LEU A 1 73 ? 17.966 -4.486 -7.005 1.00 82.50 73 LEU A N 1
ATOM 574 C CA . LEU A 1 73 ? 18.265 -5.364 -5.872 1.00 82.50 73 LEU A CA 1
ATOM 575 C C . LEU A 1 73 ? 18.537 -6.792 -6.347 1.00 82.50 73 LEU A C 1
ATOM 577 O O . LEU A 1 73 ? 17.829 -7.316 -7.206 1.00 82.50 73 LEU A O 1
ATOM 581 N N . GLN A 1 74 ? 19.504 -7.458 -5.712 1.00 89.62 74 GLN A N 1
ATOM 582 C CA . GLN A 1 74 ? 19.706 -8.899 -5.882 1.00 89.62 74 GLN A CA 1
ATOM 583 C C . GLN A 1 74 ? 18.433 -9.675 -5.483 1.00 89.62 74 GLN A C 1
ATOM 585 O O . GLN A 1 74 ? 17.726 -9.247 -4.565 1.00 89.62 74 GLN A O 1
ATOM 590 N N . PRO A 1 75 ? 18.137 -10.845 -6.089 1.00 87.81 75 PRO A N 1
ATOM 591 C CA . PRO A 1 75 ? 16.906 -11.592 -5.810 1.00 87.81 75 PRO A CA 1
ATOM 592 C C . PRO A 1 75 ? 16.685 -11.918 -4.329 1.00 87.81 75 PRO A C 1
ATOM 594 O O . PRO A 1 75 ? 15.551 -11.867 -3.851 1.00 87.81 75 PRO A O 1
ATOM 597 N N . GLN A 1 76 ? 17.760 -12.234 -3.601 1.00 89.00 76 GLN A N 1
ATOM 598 C CA . GLN A 1 76 ? 17.696 -12.519 -2.169 1.00 89.00 76 GLN A CA 1
ATOM 599 C C . GLN A 1 76 ? 17.360 -11.264 -1.357 1.00 89.00 76 GLN A C 1
ATOM 601 O O . GLN A 1 76 ? 16.445 -11.295 -0.541 1.00 89.00 76 GLN A O 1
ATOM 606 N N . GLU A 1 77 ? 18.042 -10.153 -1.625 1.00 90.31 77 GLU A N 1
ATOM 607 C CA . GLU A 1 77 ? 17.806 -8.888 -0.928 1.00 90.31 77 GLU A CA 1
ATOM 608 C C . GLU A 1 77 ? 16.395 -8.353 -1.201 1.00 90.31 77 GLU A C 1
ATOM 610 O O . GLU A 1 77 ? 15.710 -7.883 -0.293 1.00 90.31 77 GLU A O 1
ATOM 615 N N . TRP A 1 78 ? 15.917 -8.488 -2.442 1.00 90.44 78 TRP A N 1
ATOM 616 C CA . TRP A 1 78 ? 14.534 -8.176 -2.789 1.00 90.44 78 TRP A CA 1
ATOM 617 C C . TRP A 1 78 ? 13.553 -9.013 -1.967 1.00 90.44 78 TRP A C 1
ATOM 619 O O . TRP A 1 78 ? 12.591 -8.467 -1.434 1.00 90.44 78 TRP A O 1
ATOM 629 N N . LYS A 1 79 ? 13.801 -10.324 -1.847 1.00 88.75 79 LYS A N 1
ATOM 630 C CA . LYS A 1 79 ? 12.934 -11.235 -1.096 1.00 88.75 79 LYS A CA 1
ATOM 631 C C . LYS A 1 79 ? 12.897 -10.871 0.385 1.00 88.75 79 LYS A C 1
ATOM 633 O O . LYS A 1 79 ? 11.814 -10.744 0.935 1.00 88.75 79 LYS A O 1
ATOM 638 N N . GLU A 1 80 ? 14.050 -10.643 1.004 1.00 91.88 80 GLU A N 1
ATOM 639 C CA . GLU A 1 80 ? 14.141 -10.270 2.421 1.00 91.88 80 GLU A CA 1
ATOM 640 C C . GLU A 1 80 ? 13.412 -8.950 2.708 1.00 91.88 80 GLU A C 1
ATOM 642 O O . GLU A 1 80 ? 12.591 -8.881 3.625 1.00 91.88 80 GLU A O 1
ATOM 647 N N . ARG A 1 81 ? 13.637 -7.922 1.877 1.00 92.00 81 ARG A N 1
ATOM 648 C CA . ARG A 1 81 ? 12.935 -6.635 2.002 1.00 92.00 81 ARG A CA 1
ATOM 649 C C . ARG A 1 81 ? 11.437 -6.767 1.732 1.00 92.00 81 ARG A C 1
ATOM 651 O O . ARG A 1 81 ? 10.638 -6.137 2.419 1.00 92.00 81 ARG A O 1
ATOM 658 N N . SER A 1 82 ? 11.042 -7.568 0.742 1.00 91.00 82 SER A N 1
ATOM 659 C CA . SER A 1 82 ? 9.634 -7.845 0.444 1.00 91.00 82 SER A CA 1
ATOM 660 C C . SER A 1 82 ? 8.955 -8.531 1.630 1.00 91.00 82 SER A C 1
ATOM 662 O O . SER A 1 82 ? 7.933 -8.043 2.107 1.00 91.00 82 SER A O 1
ATOM 664 N N . ASP A 1 83 ? 9.565 -9.582 2.181 1.00 90.81 83 ASP A N 1
ATOM 665 C CA . ASP A 1 83 ? 9.052 -10.326 3.333 1.00 90.81 83 ASP A CA 1
ATOM 666 C C . ASP A 1 83 ? 8.901 -9.421 4.567 1.00 90.81 83 ASP A C 1
ATOM 668 O O . ASP A 1 83 ? 7.878 -9.466 5.255 1.00 90.81 83 ASP A O 1
ATOM 672 N N . GLU A 1 84 ? 9.883 -8.557 4.839 1.00 92.44 84 GLU A N 1
ATOM 673 C CA . GLU A 1 84 ? 9.800 -7.566 5.917 1.00 92.44 84 GLU A CA 1
ATOM 674 C C . GLU A 1 84 ? 8.635 -6.591 5.700 1.00 92.44 84 GLU A C 1
ATOM 676 O O . GLU A 1 84 ? 7.805 -6.390 6.594 1.00 92.44 84 GLU A O 1
ATOM 681 N N . ARG A 1 85 ? 8.529 -6.006 4.501 1.00 92.44 85 ARG A N 1
ATOM 682 C CA . ARG A 1 85 ? 7.451 -5.069 4.160 1.00 92.44 85 ARG A CA 1
ATOM 683 C C . ARG A 1 85 ? 6.078 -5.725 4.269 1.00 92.44 85 ARG A C 1
ATOM 685 O O . ARG A 1 85 ? 5.162 -5.114 4.818 1.00 92.44 85 ARG A O 1
ATOM 692 N N . LEU A 1 86 ? 5.934 -6.961 3.798 1.00 89.94 86 LEU A N 1
ATOM 693 C CA . LEU A 1 86 ? 4.683 -7.714 3.868 1.00 89.94 86 LEU A CA 1
ATOM 694 C C . LEU A 1 86 ? 4.266 -7.991 5.313 1.00 89.94 86 LEU A C 1
ATOM 696 O O . LEU A 1 86 ? 3.093 -7.819 5.638 1.00 89.94 86 LEU A O 1
ATOM 700 N N . ARG A 1 87 ? 5.208 -8.325 6.204 1.00 90.88 87 ARG A N 1
ATOM 701 C CA . ARG A 1 87 ? 4.915 -8.481 7.642 1.00 90.88 87 ARG A CA 1
ATOM 702 C C . ARG A 1 87 ? 4.364 -7.195 8.256 1.00 90.88 87 ARG A C 1
ATOM 704 O O . ARG A 1 87 ? 3.400 -7.251 9.014 1.00 90.88 87 ARG A O 1
ATOM 711 N N . LEU A 1 88 ? 4.941 -6.042 7.913 1.00 92.00 88 LEU A N 1
ATOM 712 C CA . LEU A 1 88 ? 4.463 -4.741 8.396 1.00 92.00 88 LEU A CA 1
ATOM 713 C C . LEU A 1 88 ? 3.071 -4.392 7.844 1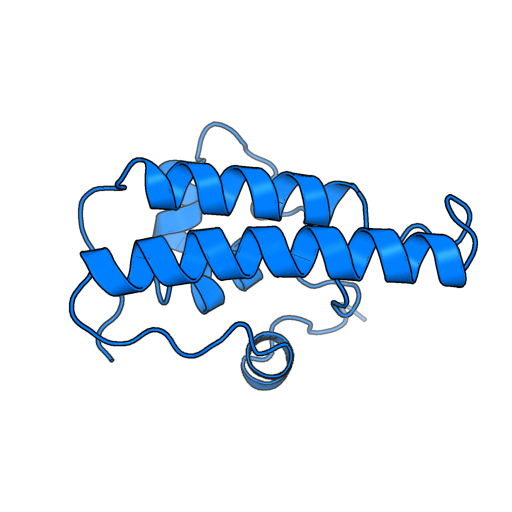.00 92.00 88 LEU A C 1
ATOM 715 O O . LEU A 1 88 ? 2.223 -3.881 8.576 1.00 92.00 88 LEU A O 1
ATOM 719 N N . ILE A 1 89 ? 2.825 -4.676 6.561 1.00 90.38 89 ILE A N 1
ATOM 720 C CA . ILE A 1 89 ? 1.519 -4.477 5.917 1.00 90.38 89 ILE A CA 1
ATOM 721 C C . ILE A 1 89 ? 0.453 -5.348 6.593 1.00 90.38 89 ILE A C 1
ATOM 723 O O . ILE A 1 89 ? -0.633 -4.848 6.895 1.00 90.38 89 ILE A O 1
ATOM 727 N N . GLU A 1 90 ? 0.764 -6.616 6.865 1.00 88.12 90 GLU A N 1
ATOM 728 C CA . GLU A 1 90 ? -0.160 -7.549 7.511 1.00 88.12 90 GLU A CA 1
ATOM 729 C C . GLU A 1 90 ? -0.441 -7.158 8.970 1.00 88.12 90 GLU A C 1
ATOM 731 O O . GLU A 1 90 ? -1.595 -7.177 9.385 1.00 88.12 90 GLU A O 1
ATOM 736 N N . ASP A 1 91 ? 0.559 -6.707 9.736 1.00 88.88 91 ASP A N 1
ATOM 737 C CA . ASP A 1 91 ? 0.352 -6.212 11.107 1.00 88.88 91 ASP A CA 1
ATOM 738 C C . ASP A 1 91 ? -0.572 -4.981 11.145 1.00 88.88 91 ASP A C 1
ATOM 740 O O . ASP A 1 91 ? -1.544 -4.940 11.908 1.00 88.88 91 ASP A O 1
ATOM 744 N N . LEU A 1 92 ? -0.344 -3.993 10.270 1.00 87.69 92 LEU A N 1
ATOM 745 C CA . LEU A 1 92 ? -1.244 -2.839 10.149 1.00 87.69 92 LEU A CA 1
ATOM 746 C C . LEU A 1 92 ? -2.659 -3.264 9.749 1.00 87.69 92 LEU A C 1
ATOM 748 O O . LEU A 1 92 ? -3.642 -2.700 10.242 1.00 87.69 92 LEU A O 1
ATOM 752 N N . ARG A 1 93 ? -2.774 -4.268 8.878 1.00 83.06 93 ARG A N 1
ATOM 753 C CA . ARG A 1 93 ? -4.064 -4.811 8.467 1.00 83.06 93 ARG A CA 1
ATOM 754 C C . ARG A 1 93 ? -4.768 -5.548 9.600 1.00 83.06 93 ARG A C 1
ATOM 756 O O . ARG A 1 93 ? -5.961 -5.331 9.789 1.00 83.06 93 ARG A O 1
ATOM 763 N N . ALA A 1 94 ? -4.062 -6.360 10.378 1.00 82.75 94 ALA A N 1
ATOM 764 C CA . ALA A 1 94 ? -4.617 -7.063 11.528 1.00 82.75 94 ALA A CA 1
ATOM 765 C C . ALA A 1 94 ? -5.189 -6.070 12.551 1.00 82.75 94 ALA A C 1
ATOM 767 O O . ALA A 1 94 ? -6.337 -6.211 12.974 1.00 82.75 94 ALA A O 1
ATOM 768 N N . ARG A 1 95 ? -4.447 -4.994 12.851 1.00 83.50 95 ARG A N 1
ATOM 769 C CA . ARG A 1 95 ? -4.914 -3.893 13.716 1.00 83.50 95 ARG A CA 1
ATOM 770 C C . ARG A 1 95 ? -6.147 -3.186 13.155 1.00 83.50 95 ARG A C 1
ATOM 772 O O . ARG A 1 95 ? -7.031 -2.784 13.909 1.00 83.50 95 ARG A O 1
ATOM 779 N N . LEU A 1 96 ? -6.208 -3.016 11.834 1.00 78.94 96 LEU A N 1
ATOM 780 C CA . LEU A 1 96 ? -7.369 -2.442 11.163 1.00 78.94 96 LEU A CA 1
ATOM 781 C C . LEU A 1 96 ? -8.591 -3.370 11.277 1.00 78.94 96 LEU A C 1
ATOM 783 O O . LEU A 1 96 ? -9.680 -2.893 11.583 1.00 78.94 96 LEU A O 1
ATOM 787 N N . THR A 1 97 ? -8.420 -4.675 11.061 1.00 72.00 97 THR A N 1
ATOM 788 C CA . THR A 1 97 ? -9.498 -5.675 11.128 1.00 72.00 97 THR A CA 1
ATOM 789 C C . THR A 1 97 ? -10.045 -5.839 12.545 1.00 72.00 97 THR A C 1
ATOM 791 O O . THR A 1 97 ? -11.266 -5.861 12.714 1.00 72.00 97 THR A O 1
ATOM 794 N N . ASP A 1 98 ? -9.172 -5.881 13.555 1.00 69.56 98 ASP A N 1
ATOM 795 C CA . ASP A 1 98 ? -9.543 -5.962 14.975 1.00 69.56 98 ASP A CA 1
ATOM 796 C C . ASP A 1 98 ? -10.458 -4.794 15.386 1.00 69.56 98 ASP A C 1
ATOM 798 O O . ASP A 1 98 ? -11.543 -4.988 15.938 1.00 69.56 98 ASP A O 1
ATOM 802 N N . LYS A 1 99 ? -10.104 -3.571 14.971 1.00 63.81 99 LYS A N 1
ATOM 803 C CA . LYS A 1 99 ? -10.904 -2.365 15.234 1.00 63.81 99 LYS A CA 1
ATOM 804 C C . LYS A 1 99 ? -12.188 -2.254 14.405 1.00 63.81 99 LYS A C 1
ATOM 806 O O . LYS A 1 99 ? -13.036 -1.423 14.729 1.00 63.81 99 LYS A O 1
ATOM 811 N N . LEU A 1 100 ? -12.343 -3.032 13.331 1.00 60.69 100 LEU A N 1
ATOM 812 C CA . LEU A 1 100 ? -13.470 -2.917 12.395 1.00 60.69 100 LEU A CA 1
ATOM 813 C C . LEU A 1 100 ? -14.570 -3.983 12.560 1.00 60.69 100 LEU A C 1
ATOM 815 O O . LEU A 1 100 ? -15.545 -3.925 11.816 1.00 60.69 100 LEU A O 1
ATOM 819 N N . GLN A 1 101 ? -14.472 -4.916 13.517 1.00 53.50 101 GLN A N 1
ATOM 820 C CA . GLN A 1 101 ? -15.533 -5.877 13.899 1.00 53.50 101 GLN A CA 1
ATOM 821 C C . GLN A 1 101 ? -16.357 -6.515 12.743 1.00 53.50 101 GLN A C 1
ATOM 823 O O . GLN A 1 101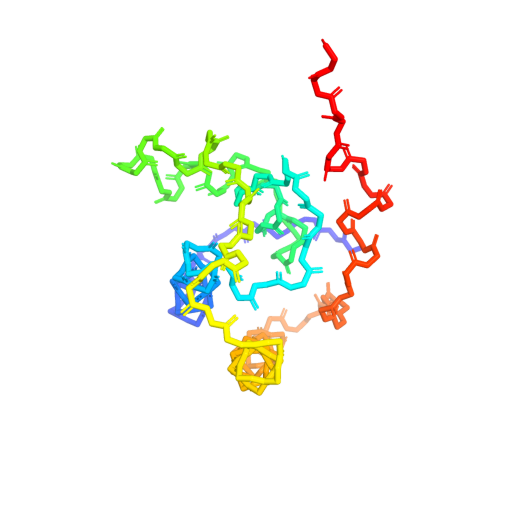 ? -17.563 -6.712 12.894 1.00 53.50 101 GLN A O 1
ATOM 828 N N . ARG A 1 102 ? -15.733 -6.869 11.601 1.00 45.38 102 ARG A N 1
ATOM 829 C CA . ARG A 1 102 ? -16.080 -7.993 10.682 1.00 45.38 102 ARG A CA 1
ATOM 830 C C . ARG A 1 102 ? -15.426 -7.830 9.299 1.00 45.38 102 ARG A C 1
ATOM 832 O O . ARG A 1 102 ? -15.736 -6.896 8.567 1.00 45.38 102 ARG A O 1
ATOM 839 N N . GLY A 1 103 ? -14.672 -8.858 8.893 1.00 48.03 103 GLY A N 1
ATOM 840 C CA . GLY A 1 103 ? -14.673 -9.370 7.517 1.00 48.03 103 GLY A CA 1
ATOM 841 C C . GLY A 1 103 ? -13.670 -8.787 6.518 1.00 48.03 103 GLY A C 1
ATOM 842 O O . GLY A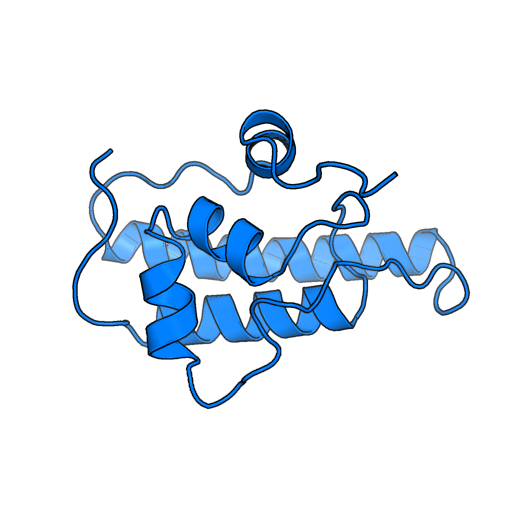 1 103 ? -14.088 -8.340 5.455 1.00 48.03 103 GLY A O 1
ATOM 843 N N . SER A 1 104 ? -12.369 -8.861 6.793 1.00 49.34 104 SER A N 1
ATOM 844 C CA . SER A 1 104 ? -11.349 -8.769 5.738 1.00 49.34 104 SER A CA 1
ATOM 845 C C . SER A 1 104 ? -10.424 -9.981 5.870 1.00 49.34 104 SER A C 1
ATOM 847 O O . SER A 1 104 ? -9.871 -10.200 6.945 1.00 49.34 104 SER A O 1
ATOM 849 N N . ALA A 1 105 ? -10.369 -10.819 4.829 1.00 50.62 105 ALA A N 1
ATOM 850 C CA . ALA A 1 105 ? -9.513 -12.011 4.732 1.00 50.62 105 ALA A CA 1
ATOM 851 C C . ALA A 1 105 ? -8.014 -11.631 4.839 1.00 50.62 105 ALA A C 1
ATOM 853 O O . ALA A 1 105 ? -7.722 -10.448 4.747 1.00 50.62 105 ALA A O 1
ATOM 854 N N . PRO A 1 106 ? -7.053 -12.552 5.046 1.00 52.75 106 PRO A N 1
ATOM 855 C CA . PRO A 1 106 ? -5.606 -12.245 5.017 1.00 52.75 106 PRO A CA 1
ATOM 856 C C . PRO A 1 106 ? -5.141 -11.644 3.678 1.00 52.75 106 PRO A C 1
ATOM 858 O O . PRO A 1 106 ? -5.923 -11.557 2.729 1.00 52.75 106 PRO A O 1
ATOM 861 N N . PHE A 1 107 ? -3.921 -11.087 3.593 1.00 51.84 107 PHE A N 1
ATOM 862 C CA . PHE A 1 107 ? -3.404 -10.516 2.332 1.00 51.84 107 PHE A CA 1
ATOM 863 C C . PHE A 1 107 ? -3.160 -11.670 1.366 1.00 51.84 107 PHE A C 1
ATOM 865 O O . PHE A 1 107 ? -2.109 -12.301 1.399 1.00 51.84 107 PHE A O 1
ATOM 872 N N . VAL A 1 108 ? -4.164 -11.993 0.551 1.00 56.91 108 VAL A N 1
ATOM 873 C CA . VAL A 1 108 ? -4.055 -13.047 -0.452 1.00 56.91 108 VAL A CA 1
ATOM 874 C C . VAL A 1 108 ? -3.739 -12.386 -1.783 1.00 56.91 108 VAL A C 1
ATOM 876 O O . VAL A 1 108 ? -4.488 -11.546 -2.282 1.00 56.91 108 VAL A O 1
ATOM 879 N N . LEU A 1 109 ? -2.584 -12.738 -2.340 1.00 52.91 109 LEU A N 1
ATOM 880 C CA . LEU A 1 109 ? -2.162 -12.269 -3.653 1.00 52.91 109 LEU A CA 1
ATOM 881 C C . LEU A 1 109 ? -3.153 -12.701 -4.747 1.00 52.91 109 LEU A C 1
ATOM 883 O O . LEU A 1 109 ? -3.390 -11.960 -5.701 1.00 52.91 109 LEU A O 1
ATOM 887 N N . ASP A 1 110 ? -3.759 -13.876 -4.557 1.00 50.44 110 ASP A N 1
ATOM 888 C CA . ASP A 1 110 ? -4.755 -14.469 -5.444 1.00 50.44 110 ASP A CA 1
ATOM 889 C C . ASP A 1 110 ? -5.994 -13.584 -5.621 1.00 50.44 110 ASP A C 1
ATOM 891 O O . ASP A 1 110 ? -6.518 -13.525 -6.727 1.00 50.44 110 ASP A O 1
ATOM 895 N N . ASP A 1 111 ? -6.395 -12.785 -4.621 1.00 52.59 111 ASP A N 1
ATOM 896 C CA . ASP A 1 111 ? -7.532 -11.864 -4.770 1.00 52.59 111 ASP A CA 1
ATOM 897 C C . ASP A 1 111 ? -7.279 -10.807 -5.863 1.00 52.59 111 ASP A C 1
ATOM 899 O O . ASP A 1 111 ? -8.213 -10.337 -6.512 1.00 52.59 111 ASP A O 1
ATOM 903 N N . VAL A 1 112 ? -6.027 -10.405 -6.102 1.00 55.00 112 VAL A N 1
ATOM 904 C CA . VAL A 1 112 ? -5.699 -9.442 -7.170 1.00 55.00 112 VAL A CA 1
ATOM 905 C C . VAL A 1 112 ? -5.810 -10.104 -8.549 1.00 55.00 112 VAL A C 1
ATOM 907 O O . VAL A 1 112 ? -6.262 -9.467 -9.503 1.00 55.00 112 VAL A O 1
ATOM 910 N N . VAL A 1 113 ? -5.451 -11.386 -8.642 1.00 50.50 113 VAL A N 1
ATOM 911 C CA . VAL A 1 113 ? -5.487 -12.182 -9.878 1.00 50.50 113 VAL A CA 1
ATOM 912 C C . VAL A 1 113 ? -6.921 -12.610 -10.218 1.00 50.50 113 VAL A C 1
ATOM 914 O O . VAL A 1 113 ? -7.358 -12.446 -11.356 1.00 50.50 113 VAL A O 1
ATOM 917 N N . GLU A 1 114 ? -7.688 -13.078 -9.231 1.00 46.59 114 GLU A N 1
ATOM 918 C CA . GLU A 1 114 ? -9.055 -13.594 -9.391 1.00 46.59 114 GLU A CA 1
ATOM 919 C C . GLU A 1 114 ? -10.075 -12.478 -9.687 1.00 46.59 114 GLU A C 1
ATOM 921 O O . GLU A 1 114 ? -11.019 -12.676 -10.450 1.00 46.59 114 GLU A O 1
ATOM 926 N N . ASN A 1 115 ? -9.841 -11.255 -9.188 1.00 49.25 115 ASN A N 1
ATOM 927 C CA . ASN A 1 115 ? -10.664 -10.083 -9.518 1.00 49.25 115 ASN A CA 1
ATOM 928 C C . ASN A 1 115 ? -10.323 -9.443 -10.885 1.00 49.25 115 ASN A C 1
ATOM 930 O O . ASN A 1 115 ? -10.820 -8.355 -11.191 1.00 49.25 115 ASN A O 1
ATOM 934 N N . GLY A 1 116 ? -9.476 -10.072 -11.712 1.00 50.84 116 GLY A N 1
ATOM 935 C CA . GLY A 1 116 ? -9.146 -9.586 -13.059 1.00 50.84 116 GLY A CA 1
ATOM 936 C C . GLY A 1 116 ? -8.404 -8.243 -13.075 1.00 50.84 116 GLY A C 1
ATOM 937 O O . GLY A 1 116 ? -8.449 -7.504 -14.064 1.00 50.84 116 GLY A O 1
ATOM 938 N N . ILE A 1 117 ? -7.734 -7.888 -11.974 1.00 55.12 117 ILE A N 1
ATOM 939 C CA . ILE A 1 117 ? -6.989 -6.636 -11.836 1.00 55.12 117 ILE A CA 1
ATOM 940 C C . ILE A 1 117 ? -5.615 -6.844 -12.465 1.00 55.12 117 ILE A C 1
ATOM 942 O O . ILE A 1 117 ? -4.629 -7.119 -11.796 1.00 55.12 117 ILE A O 1
ATOM 946 N N . GLY A 1 118 ? -5.569 -6.743 -13.785 1.00 48.31 118 GLY A N 1
ATOM 947 C CA . GLY A 1 118 ? -4.367 -7.040 -14.556 1.00 48.31 118 GLY A CA 1
ATOM 948 C C . GLY A 1 118 ? -4.740 -7.600 -15.913 1.00 48.31 118 GLY A C 1
ATOM 949 O O . GLY A 1 118 ? -4.287 -8.673 -16.288 1.00 48.31 118 GLY A O 1
ATOM 950 N N . SER A 1 119 ? -5.618 -6.908 -16.639 1.00 38.38 119 SER A N 1
ATOM 951 C CA . SER A 1 119 ? -5.737 -7.180 -18.066 1.00 38.38 119 SER A CA 1
ATOM 952 C C . SER A 1 119 ? -4.479 -6.602 -18.722 1.00 38.38 119 SER A C 1
ATOM 954 O O . SER A 1 119 ? -4.233 -5.401 -18.547 1.00 38.38 119 SER A O 1
ATOM 956 N N . PRO A 1 120 ? -3.656 -7.409 -19.416 1.00 37.41 120 PRO A N 1
ATOM 957 C CA . PRO A 1 120 ? -2.602 -6.857 -20.240 1.00 37.41 120 PRO A CA 1
ATOM 958 C C . PRO A 1 120 ? -3.296 -5.986 -21.282 1.00 37.41 120 PRO A C 1
ATOM 960 O O . PRO A 1 120 ? -4.132 -6.467 -22.047 1.00 37.41 120 PRO A O 1
ATOM 963 N N . ALA A 1 121 ? -2.993 -4.691 -21.271 1.00 36.56 121 ALA A N 1
ATOM 964 C CA . ALA A 1 121 ? -3.231 -3.872 -22.442 1.00 36.56 121 ALA A CA 1
ATOM 965 C C . ALA A 1 121 ? -2.287 -4.411 -23.525 1.00 36.56 121 ALA A C 1
ATOM 967 O O . ALA A 1 121 ? -1.112 -4.047 -23.551 1.00 36.56 121 ALA A O 1
ATOM 968 N N . TYR A 1 122 ? -2.780 -5.375 -24.305 1.00 32.81 122 TYR A N 1
ATOM 969 C CA . TYR A 1 122 ? -2.246 -5.671 -25.629 1.00 32.81 122 TYR A CA 1
ATOM 970 C C . TYR A 1 122 ? -2.466 -4.458 -26.533 1.00 32.81 122 TYR A C 1
ATOM 972 O O . TYR A 1 122 ? -3.557 -3.845 -26.435 1.00 32.81 122 TYR A O 1
#

Secondary structure (DSSP, 8-state):
-PPP-S---HHHHHHHHHHHHHHHTT-S-PPTT-BHHHHHHHHTTS-HHHHHHHTTT-TTTTT-B----TTSS-HHHHHHHHHHHHHHHHHHHHHHHHHHTS------THHHHHTT------

Sequence (122 aa):
VPLRKGKWPPEEAAYVELVKRTFEEGLLPLPEGVTLRAMLAVQLHCAPMRITKKFAGDTSLGKRMYRRNPDSLQPQEWKERSDERLRLIEDLRARLTDKLQRGSAPFVLDDVVENGIGSPAY

Organism: Cafeteria roenbergensis (NCBI:txid33653)

Radius of gyration: 14.27 Å; chains: 1; bounding box: 40×30×41 Å